Protein AF-A0A8K0GDY7-F1 (afdb_monomer)

Structure (mmCIF, N/CA/C/O backbone):
data_AF-A0A8K0GDY7-F1
#
_entry.id   AF-A0A8K0GDY7-F1
#
loop_
_atom_site.group_PDB
_atom_site.id
_atom_site.type_symbol
_atom_site.label_atom_id
_atom_site.label_alt_id
_atom_site.label_comp_id
_atom_site.label_asym_id
_atom_site.label_entity_id
_atom_site.label_seq_id
_atom_site.pdbx_PDB_ins_code
_atom_site.Cartn_x
_atom_site.Cartn_y
_atom_site.Cartn_z
_atom_site.occupancy
_atom_site.B_iso_or_equiv
_atom_site.auth_seq_id
_atom_site.auth_comp_id
_atom_site.auth_asym_id
_atom_site.auth_atom_id
_atom_site.pdbx_PDB_model_num
ATOM 1 N N . MET A 1 1 ? 25.456 -7.189 -38.601 1.00 65.56 1 MET A N 1
ATOM 2 C CA . MET A 1 1 ? 25.019 -5.877 -38.062 1.00 65.56 1 MET A CA 1
ATOM 3 C C . MET A 1 1 ? 23.802 -6.003 -37.144 1.00 65.56 1 MET A C 1
ATOM 5 O O . MET A 1 1 ? 23.890 -5.561 -36.009 1.00 65.56 1 MET A O 1
ATOM 9 N N . VAL A 1 2 ? 22.724 -6.682 -37.560 1.00 75.00 2 VAL A N 1
ATOM 10 C CA . VAL A 1 2 ? 21.489 -6.862 -36.758 1.00 75.00 2 VAL A CA 1
ATOM 11 C C . VAL A 1 2 ? 21.723 -7.525 -35.389 1.00 75.00 2 VAL A C 1
ATOM 13 O O . VAL A 1 2 ? 21.270 -7.008 -34.377 1.00 75.00 2 VAL A O 1
ATOM 16 N N . PHE A 1 3 ? 22.508 -8.605 -35.317 1.00 75.44 3 PHE A N 1
ATOM 17 C CA . PHE A 1 3 ? 22.819 -9.270 -34.039 1.00 75.44 3 PHE A CA 1
ATOM 18 C C . PHE A 1 3 ? 23.604 -8.391 -33.052 1.00 75.44 3 PHE A C 1
ATOM 20 O O . PHE A 1 3 ? 23.383 -8.463 -31.846 1.00 75.44 3 PHE A O 1
ATOM 27 N N . ALA A 1 4 ? 24.491 -7.527 -33.555 1.00 82.12 4 ALA A N 1
ATOM 28 C CA . ALA A 1 4 ? 25.213 -6.573 -32.718 1.00 82.12 4 ALA A CA 1
ATOM 29 C C . ALA A 1 4 ? 24.268 -5.486 -32.184 1.00 82.12 4 ALA A C 1
ATOM 31 O O . ALA A 1 4 ? 24.359 -5.129 -31.016 1.00 82.12 4 ALA A O 1
ATOM 32 N N . TYR A 1 5 ? 23.323 -5.028 -33.011 1.00 86.88 5 TYR A N 1
ATOM 33 C CA . TYR A 1 5 ? 22.302 -4.060 -32.614 1.00 86.88 5 TYR A CA 1
ATOM 34 C C . TYR A 1 5 ? 21.365 -4.618 -31.537 1.00 86.88 5 TYR A C 1
ATOM 36 O O . TYR A 1 5 ? 21.141 -3.957 -30.529 1.00 86.88 5 TYR A O 1
ATOM 44 N N . ILE A 1 6 ? 20.896 -5.862 -31.695 1.00 89.38 6 ILE A N 1
ATOM 45 C CA . ILE A 1 6 ? 20.049 -6.538 -30.700 1.00 89.38 6 ILE A CA 1
ATOM 46 C C . ILE A 1 6 ? 20.797 -6.687 -29.373 1.00 89.38 6 ILE A C 1
ATOM 48 O O . ILE A 1 6 ? 20.257 -6.350 -28.325 1.00 89.38 6 ILE A O 1
ATOM 52 N N . ARG A 1 7 ? 22.065 -7.116 -29.403 1.00 89.69 7 ARG A N 1
ATOM 53 C CA . ARG A 1 7 ? 22.875 -7.263 -28.186 1.00 89.69 7 ARG A CA 1
ATOM 54 C C . ARG A 1 7 ? 23.059 -5.933 -27.450 1.00 89.69 7 ARG A C 1
ATOM 56 O O . ARG A 1 7 ? 22.931 -5.889 -26.229 1.00 89.69 7 ARG A O 1
ATOM 63 N N . THR A 1 8 ? 23.335 -4.859 -28.187 1.00 91.38 8 THR A N 1
ATOM 64 C CA . THR A 1 8 ? 23.470 -3.515 -27.613 1.00 91.38 8 THR A CA 1
ATOM 65 C C . THR A 1 8 ? 22.137 -3.009 -27.062 1.00 91.38 8 THR A C 1
ATOM 67 O O . THR A 1 8 ? 22.104 -2.487 -25.952 1.00 91.38 8 THR A O 1
ATOM 70 N N . ALA A 1 9 ? 21.029 -3.216 -27.779 1.00 93.19 9 ALA A N 1
ATOM 71 C CA . ALA A 1 9 ? 19.696 -2.820 -27.332 1.00 93.19 9 ALA A CA 1
ATOM 72 C C . ALA A 1 9 ? 19.290 -3.532 -26.033 1.00 93.19 9 ALA A C 1
ATOM 74 O O . ALA A 1 9 ? 18.810 -2.882 -25.106 1.00 93.19 9 ALA A O 1
ATOM 75 N N . THR A 1 10 ? 19.552 -4.838 -25.924 1.00 93.88 10 THR A N 1
ATOM 76 C CA . THR A 1 10 ? 19.297 -5.602 -24.696 1.00 93.88 10 THR A CA 1
ATOM 77 C C . THR A 1 10 ? 20.113 -5.065 -23.524 1.00 93.88 10 THR A C 1
ATOM 79 O O . THR A 1 10 ? 19.571 -4.881 -22.438 1.00 93.88 10 THR A O 1
ATOM 82 N N . PHE A 1 11 ? 21.397 -4.764 -23.736 1.00 95.25 11 PHE A N 1
ATOM 83 C CA . PHE A 1 11 ? 22.252 -4.213 -22.683 1.00 95.25 11 PHE A CA 1
ATOM 84 C C . PHE A 1 11 ? 21.750 -2.849 -22.184 1.00 95.25 11 PHE A C 1
ATOM 86 O O . PHE A 1 11 ? 21.682 -2.618 -20.978 1.00 9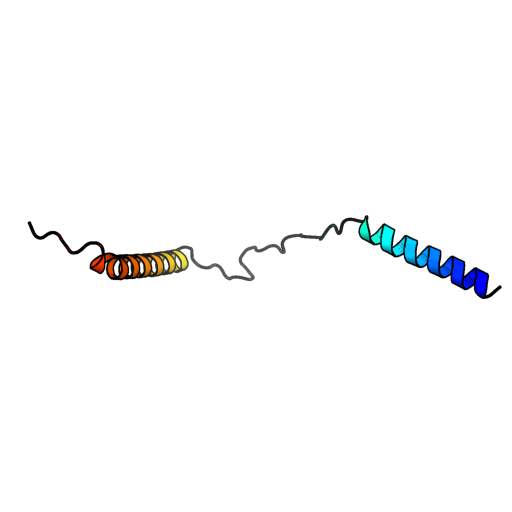5.25 11 PHE A O 1
ATOM 93 N N . VAL A 1 12 ? 21.334 -1.972 -23.104 1.00 95.50 12 VAL A N 1
ATOM 94 C CA . VAL A 1 12 ? 20.754 -0.662 -22.768 1.00 95.50 12 VAL A CA 1
ATOM 95 C C . VAL A 1 12 ? 19.449 -0.820 -21.988 1.00 95.50 12 VAL A C 1
ATOM 97 O O . VAL A 1 12 ? 19.272 -0.164 -20.965 1.00 95.50 12 VAL A O 1
ATOM 100 N N . LEU A 1 13 ? 18.559 -1.718 -22.419 1.00 95.44 13 LEU A N 1
ATOM 101 C CA . LEU A 1 13 ? 17.294 -1.987 -21.728 1.00 95.44 13 LEU A CA 1
ATOM 102 C C . LEU A 1 13 ? 17.514 -2.459 -20.291 1.00 95.44 13 LEU A C 1
A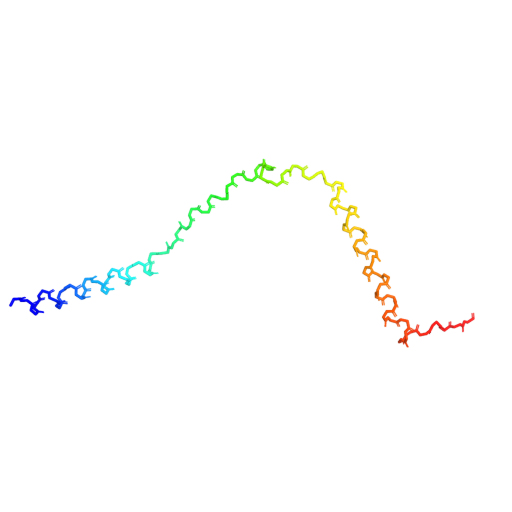TOM 104 O O . LEU A 1 13 ? 16.897 -1.936 -19.365 1.00 95.44 13 LEU A O 1
ATOM 108 N N . VAL A 1 14 ? 18.424 -3.416 -20.105 1.00 94.88 14 VAL A N 1
ATOM 109 C CA . VAL A 1 14 ? 18.778 -3.930 -18.778 1.00 94.88 14 VAL A CA 1
ATOM 110 C C . VAL A 1 14 ? 19.326 -2.802 -17.902 1.00 94.88 14 VAL A C 1
ATOM 112 O O . VAL A 1 14 ? 18.867 -2.632 -16.774 1.00 94.88 14 VAL A O 1
ATOM 115 N N . ALA A 1 15 ? 20.238 -1.979 -18.425 1.00 94.00 15 ALA A N 1
ATOM 116 C CA . ALA A 1 15 ? 20.799 -0.851 -17.685 1.00 94.00 15 ALA A CA 1
ATOM 117 C C . ALA A 1 15 ? 19.726 0.159 -17.237 1.00 94.00 15 ALA A C 1
ATOM 119 O O . ALA A 1 15 ? 19.741 0.586 -16.085 1.00 94.00 15 ALA A O 1
ATOM 120 N N . VAL A 1 16 ? 18.765 0.498 -18.104 1.00 93.56 16 VAL A N 1
ATOM 121 C CA . VAL A 1 16 ? 17.660 1.419 -17.774 1.00 93.56 16 VAL A CA 1
ATOM 122 C C . VAL A 1 16 ? 16.799 0.877 -16.633 1.00 93.56 16 VAL A C 1
ATOM 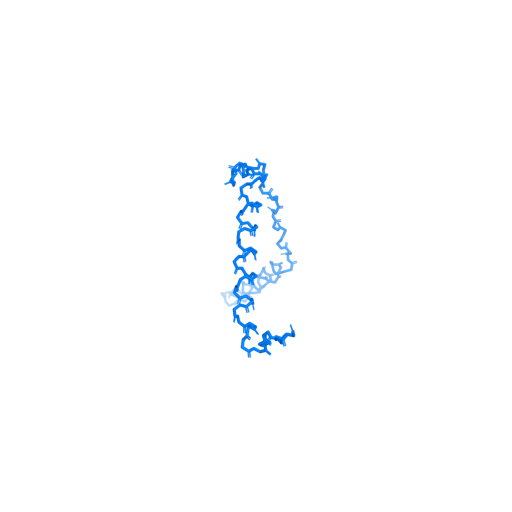124 O O . VAL A 1 16 ? 16.488 1.619 -15.701 1.00 93.56 16 VAL A O 1
ATOM 127 N N . VAL A 1 17 ? 16.459 -0.415 -16.665 1.00 91.50 17 VAL A N 1
ATOM 128 C CA . VAL A 1 17 ? 15.672 -1.054 -15.598 1.00 91.50 17 VAL A CA 1
ATOM 129 C C . VAL A 1 17 ? 16.414 -0.984 -14.264 1.00 91.50 17 VAL A C 1
ATOM 131 O O . VAL A 1 17 ? 15.837 -0.546 -13.270 1.00 91.50 17 VAL A O 1
ATOM 134 N N . PHE A 1 18 ? 17.703 -1.331 -14.239 1.00 91.25 18 PHE A N 1
ATOM 135 C CA . PHE A 1 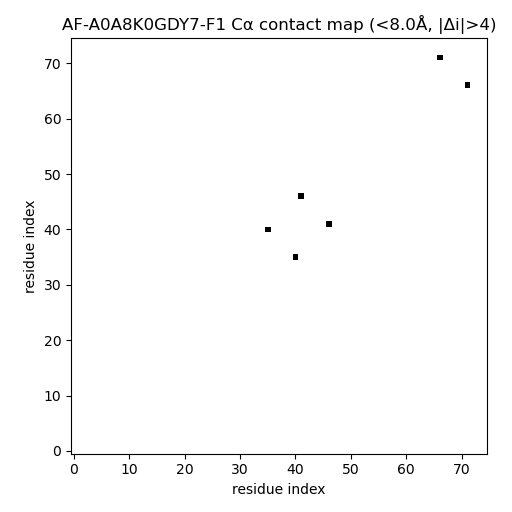18 ? 18.494 -1.253 -13.010 1.00 91.25 18 PHE A CA 1
ATOM 136 C C . PHE A 1 18 ? 18.598 0.180 -12.482 1.00 91.25 18 PHE A C 1
ATOM 138 O O . PHE A 1 18 ? 18.360 0.404 -11.299 1.00 91.25 18 PHE A O 1
ATOM 145 N N . ILE A 1 19 ? 18.872 1.163 -13.344 1.00 90.31 19 ILE A N 1
ATOM 146 C CA . ILE A 1 19 ? 18.934 2.577 -12.942 1.00 90.31 19 ILE A CA 1
ATOM 147 C C . ILE A 1 19 ? 17.596 3.026 -12.340 1.00 90.31 19 ILE A C 1
ATOM 149 O O . ILE A 1 19 ? 17.588 3.628 -11.270 1.00 90.31 19 ILE A O 1
ATOM 153 N N . SER A 1 20 ? 16.468 2.672 -12.962 1.00 84.75 20 SER A N 1
ATOM 154 C CA . SER A 1 20 ? 15.137 3.021 -12.446 1.00 84.75 20 SER A CA 1
ATOM 15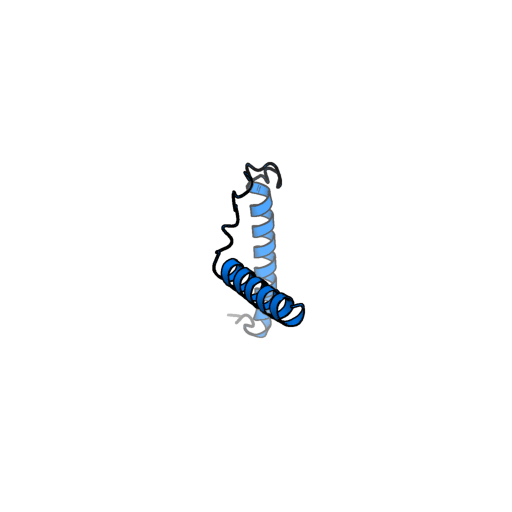5 C C . SER A 1 20 ? 14.816 2.382 -11.090 1.00 84.75 20 SER A C 1
ATOM 157 O O . SER A 1 20 ? 14.076 2.966 -10.308 1.00 84.75 20 SER A O 1
ATOM 159 N N . TRP A 1 21 ? 15.404 1.221 -10.784 1.00 83.44 21 TRP A N 1
ATOM 160 C CA . TRP A 1 21 ? 15.235 0.547 -9.495 1.00 83.44 21 TRP A CA 1
ATOM 161 C C . TRP A 1 21 ? 16.005 1.245 -8.367 1.00 83.44 21 TRP A C 1
ATOM 163 O O . TRP A 1 21 ? 15.543 1.297 -7.229 1.00 83.44 21 TRP A O 1
ATOM 173 N N . PHE A 1 22 ? 17.190 1.780 -8.676 1.00 80.88 22 PHE A N 1
ATOM 174 C CA . PHE A 1 22 ? 18.021 2.506 -7.710 1.00 80.88 22 PHE A CA 1
ATOM 175 C C . PHE A 1 22 ? 17.633 3.979 -7.566 1.00 80.88 22 PHE A C 1
ATOM 177 O O . PHE A 1 22 ? 17.949 4.598 -6.549 1.00 80.88 22 PHE A O 1
ATOM 184 N N . MET A 1 23 ? 16.933 4.544 -8.550 1.00 78.06 23 MET A N 1
ATOM 185 C CA . MET A 1 23 ? 16.283 5.840 -8.409 1.00 78.06 23 MET A CA 1
ATOM 186 C C . MET A 1 23 ? 15.089 5.679 -7.468 1.00 78.06 23 MET A C 1
ATOM 188 O O . MET A 1 23 ? 14.007 5.259 -7.871 1.00 78.06 23 MET A O 1
ATOM 192 N N . GLY A 1 24 ? 15.302 5.989 -6.187 1.00 67.62 24 GLY A N 1
ATOM 193 C CA . GLY A 1 24 ? 14.225 6.045 -5.209 1.00 67.62 24 GLY A CA 1
ATOM 194 C C . GLY A 1 24 ? 13.086 6.909 -5.744 1.00 67.62 24 GLY A C 1
ATOM 195 O O . GLY A 1 24 ? 13.302 8.042 -6.173 1.00 67.62 24 GLY A O 1
ATOM 196 N N . ALA A 1 25 ? 11.869 6.366 -5.749 1.00 68.44 25 ALA A N 1
ATOM 197 C CA . ALA A 1 25 ? 10.690 7.150 -6.055 1.00 68.44 25 ALA A CA 1
ATOM 198 C C . ALA A 1 25 ? 10.501 8.157 -4.918 1.00 68.44 25 ALA A C 1
ATOM 200 O O . ALA A 1 25 ? 9.937 7.836 -3.870 1.00 68.44 25 ALA A O 1
ATOM 201 N N . GLU A 1 26 ? 10.977 9.383 -5.122 1.00 64.44 26 GLU A N 1
ATOM 202 C CA . GLU A 1 26 ? 10.558 10.531 -4.332 1.00 64.44 26 GLU A CA 1
ATOM 203 C C . GLU A 1 26 ? 9.098 10.786 -4.692 1.00 64.44 26 GLU A C 1
ATOM 205 O O . GLU A 1 26 ? 8.759 11.623 -5.532 1.00 64.44 26 GLU A O 1
ATOM 210 N N . GLY A 1 27 ? 8.205 9.982 -4.109 1.00 60.41 27 GLY A N 1
ATOM 211 C CA . GLY A 1 27 ? 6.788 10.265 -4.143 1.00 60.41 27 GLY A CA 1
ATOM 212 C C . GLY A 1 27 ? 6.663 11.711 -3.708 1.00 60.41 27 GLY A C 1
ATOM 213 O O . GLY A 1 27 ? 7.077 12.059 -2.601 1.00 60.41 27 GLY A O 1
ATOM 214 N N . THR A 1 28 ? 6.141 12.566 -4.587 1.00 57.75 28 THR A N 1
ATOM 215 C CA . THR A 1 28 ? 5.732 13.918 -4.219 1.00 57.75 28 THR A CA 1
ATOM 216 C C . THR A 1 28 ? 4.514 13.761 -3.316 1.00 57.75 28 THR A C 1
ATOM 218 O O . THR A 1 28 ? 3.385 14.092 -3.659 1.00 57.75 28 THR A O 1
ATOM 221 N N . TYR A 1 29 ? 4.755 13.221 -2.124 1.00 54.41 29 TYR A N 1
ATOM 222 C CA . TYR A 1 29 ? 3.875 13.140 -0.982 1.00 54.41 29 TYR A CA 1
ATOM 223 C C . TYR A 1 29 ? 3.818 14.540 -0.374 1.00 54.41 29 TYR A C 1
ATOM 225 O O . TYR A 1 29 ? 4.003 14.768 0.818 1.00 54.41 29 TYR A O 1
ATOM 233 N N . ARG A 1 30 ? 3.545 15.533 -1.227 1.00 59.12 30 ARG A N 1
ATOM 234 C CA . ARG A 1 30 ? 2.795 16.698 -0.805 1.00 59.12 30 ARG A CA 1
ATOM 235 C C . ARG A 1 30 ? 1.484 16.076 -0.365 1.00 59.12 30 ARG A C 1
ATOM 237 O O . ARG A 1 30 ? 0.646 15.777 -1.211 1.00 59.12 30 ARG A O 1
ATOM 244 N N . LYS A 1 31 ? 1.350 15.781 0.936 1.00 56.94 31 LYS A N 1
ATOM 245 C CA . LYS A 1 31 ? 0.040 15.520 1.529 1.00 56.94 31 LYS A CA 1
ATOM 246 C C . LYS A 1 31 ? -0.849 16.602 0.919 1.00 56.94 31 LYS A C 1
ATOM 248 O O . LYS A 1 31 ? -0.515 17.777 1.124 1.00 56.94 31 LYS A O 1
ATOM 253 N N . PRO A 1 32 ? -1.852 16.265 0.082 1.00 60.66 32 PRO A N 1
ATOM 254 C CA . PRO A 1 32 ? -2.736 17.293 -0.439 1.00 60.66 32 PRO A CA 1
ATOM 255 C C . PRO A 1 32 ? -3.197 18.072 0.789 1.00 60.66 32 PRO A C 1
ATOM 257 O O . PRO A 1 32 ? -3.370 17.438 1.834 1.00 60.66 32 PRO A O 1
ATOM 260 N N . PRO A 1 33 ? -3.255 19.412 0.748 1.00 60.81 33 PRO A N 1
ATOM 261 C CA . PRO A 1 33 ? -3.574 20.199 1.924 1.00 60.81 33 PRO A CA 1
ATOM 262 C C . PRO A 1 33 ? -4.946 19.745 2.421 1.00 60.81 33 PRO A C 1
ATOM 264 O O . PRO A 1 33 ? -5.979 20.207 1.943 1.00 60.81 33 PRO A O 1
ATOM 267 N N . PHE A 1 34 ? -4.954 18.802 3.366 1.00 56.38 34 PHE A N 1
ATOM 268 C CA . PHE A 1 34 ? -6.128 18.280 4.046 1.00 56.38 34 PHE A CA 1
ATOM 269 C C . PHE A 1 34 ? -6.543 19.348 5.053 1.00 56.38 34 PHE A C 1
ATOM 271 O O . PHE A 1 34 ? -6.627 19.117 6.254 1.00 56.38 34 PHE A O 1
ATOM 278 N N . ASN A 1 35 ? -6.766 20.564 4.560 1.00 55.12 35 ASN A N 1
ATOM 279 C CA . ASN A 1 35 ? -7.314 21.674 5.306 1.00 55.12 35 ASN A CA 1
ATOM 280 C C . ASN A 1 35 ? -8.828 21.447 5.421 1.00 55.12 35 ASN A C 1
ATOM 282 O O . ASN A 1 35 ? -9.626 22.196 4.868 1.00 55.12 35 ASN A O 1
ATOM 286 N N . GLY A 1 36 ? -9.210 20.301 5.995 1.00 57.41 36 GLY A N 1
ATOM 287 C CA . GLY A 1 36 ? -10.582 19.886 6.293 1.00 57.41 36 GLY A CA 1
ATOM 288 C C . GLY A 1 36 ? -11.583 19.826 5.130 1.00 57.41 36 GLY A C 1
ATOM 289 O O . GLY A 1 36 ? -12.726 19.448 5.367 1.00 57.41 36 GLY A O 1
ATOM 290 N N . SER A 1 37 ? -11.215 20.181 3.895 1.00 62.00 37 SER A N 1
ATOM 291 C CA . SER A 1 37 ? -12.183 20.356 2.804 1.00 62.00 37 SER A CA 1
ATOM 292 C C . SER A 1 37 ? -12.658 19.039 2.188 1.00 62.00 37 SER A C 1
ATOM 294 O O . SER A 1 37 ? -13.776 18.986 1.692 1.00 62.00 37 SER A O 1
ATOM 296 N N . ILE A 1 38 ? -11.852 17.972 2.258 1.00 62.34 38 ILE A N 1
ATOM 297 C CA . ILE A 1 38 ? -12.188 16.664 1.660 1.00 62.34 38 ILE A CA 1
ATOM 298 C C . ILE A 1 38 ? -13.005 15.784 2.621 1.00 62.34 38 ILE A C 1
ATOM 300 O O . ILE A 1 38 ? -13.846 15.010 2.178 1.00 62.34 38 ILE A O 1
ATOM 304 N N . PHE A 1 39 ? -12.810 15.916 3.937 1.00 65.38 39 PHE A N 1
ATOM 305 C CA . PHE A 1 39 ? -13.502 15.087 4.939 1.00 65.38 39 PHE A CA 1
ATOM 306 C C . PHE A 1 39 ? -14.598 15.818 5.721 1.00 65.38 39 PHE A C 1
ATOM 308 O O . PHE A 1 39 ? -15.233 15.220 6.591 1.00 65.38 39 PHE A O 1
ATOM 315 N N . GLY A 1 40 ? -14.853 17.085 5.382 1.00 59.62 40 GLY A N 1
ATOM 316 C CA . GLY A 1 40 ? -15.738 17.954 6.144 1.00 59.62 40 GLY A CA 1
ATOM 317 C C . GLY A 1 40 ? -15.157 18.252 7.527 1.00 59.62 40 GLY A C 1
ATOM 318 O O . GLY A 1 40 ? -14.423 17.463 8.121 1.00 59.62 40 GLY A O 1
ATOM 319 N N . LYS A 1 41 ? -15.493 19.413 8.083 1.00 62.62 41 LYS A N 1
ATOM 320 C CA . LYS A 1 41 ? -15.274 19.665 9.508 1.00 62.62 41 LYS A CA 1
ATOM 321 C C . LYS A 1 41 ? -16.207 18.731 10.278 1.00 62.62 41 LYS A C 1
ATOM 323 O O . LYS A 1 41 ? -17.343 19.100 10.561 1.00 62.62 41 LYS A O 1
ATOM 328 N N . ARG A 1 42 ? -15.769 17.508 10.576 1.00 63.28 42 ARG A N 1
ATOM 329 C CA . ARG A 1 42 ? -16.440 16.687 11.582 1.00 63.28 42 ARG A CA 1
ATOM 330 C C . ARG A 1 42 ? -16.255 17.433 12.893 1.00 63.28 42 ARG A C 1
ATOM 332 O O . ARG A 1 42 ? -15.135 17.581 13.375 1.00 63.28 42 ARG A O 1
ATOM 339 N N . GLY A 1 43 ? -17.337 18.027 13.388 1.00 57.66 43 GLY A N 1
ATOM 340 C CA . GLY A 1 43 ? -17.342 18.633 14.709 1.00 57.66 43 GLY A CA 1
ATOM 341 C C . GLY A 1 43 ? -16.837 17.591 15.700 1.00 57.66 43 GLY A C 1
ATOM 342 O O . GLY A 1 43 ? -17.342 16.471 15.716 1.00 57.66 43 GLY A O 1
ATOM 343 N N . VAL A 1 44 ? -15.826 17.963 16.485 1.00 57.50 44 VAL A N 1
ATOM 344 C CA . VAL A 1 44 ? -15.129 17.119 17.475 1.00 57.50 44 VAL A CA 1
ATOM 345 C C . VAL A 1 44 ? -16.103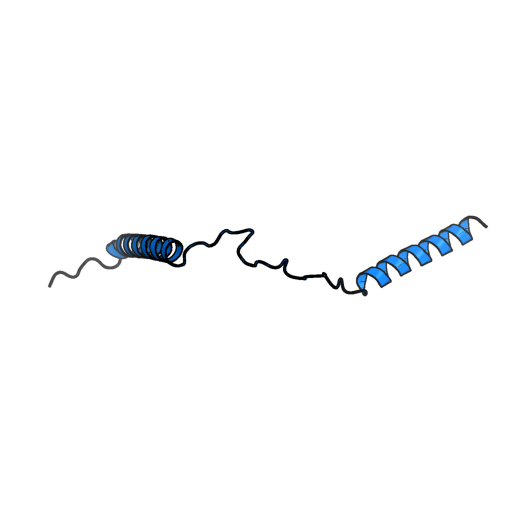 16.362 18.400 1.00 57.50 44 VAL A C 1
ATOM 347 O O . VAL A 1 44 ? -15.780 15.304 18.926 1.00 57.50 44 VAL A O 1
ATOM 350 N N . THR A 1 45 ? -17.329 16.857 18.544 1.00 57.66 45 THR A N 1
ATOM 351 C CA . THR A 1 45 ? -18.41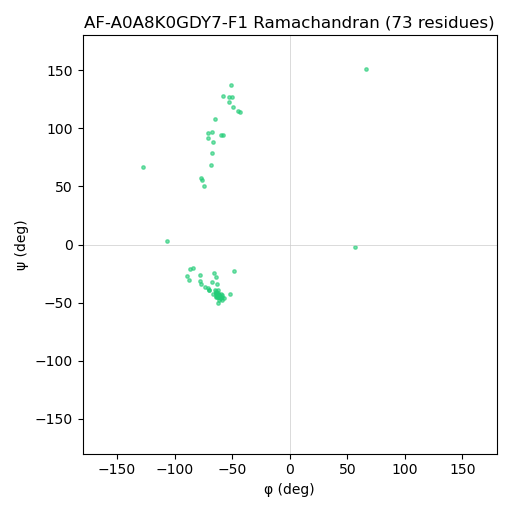9 16.281 19.331 1.00 57.66 45 THR A CA 1
ATOM 352 C C . THR A 1 45 ? -19.035 14.994 18.762 1.00 57.66 45 THR A C 1
ATOM 354 O O . THR A 1 45 ? -19.352 14.097 19.534 1.00 57.66 45 THR A O 1
ATOM 357 N N . ALA A 1 46 ? -19.187 14.844 17.440 1.00 57.56 46 ALA A N 1
ATOM 358 C CA . ALA A 1 46 ? -19.941 13.711 16.876 1.00 57.56 46 ALA A CA 1
ATOM 359 C C . ALA A 1 46 ? -19.151 12.387 16.853 1.00 57.56 46 ALA A C 1
ATOM 361 O O . ALA A 1 46 ? -19.733 11.309 16.973 1.00 57.56 46 ALA A O 1
ATOM 362 N N . GLU A 1 47 ? -17.826 12.446 16.691 1.00 59.38 47 GLU A N 1
ATOM 363 C CA . GLU A 1 47 ? -16.969 11.251 16.748 1.00 59.38 47 GLU A CA 1
ATOM 364 C C . GLU A 1 47 ? -16.741 10.790 18.193 1.00 59.38 47 GLU A C 1
ATOM 366 O O . GLU A 1 47 ? -16.723 9.586 18.436 1.00 59.38 47 GLU A O 1
ATOM 371 N N . TYR A 1 48 ? -16.663 11.718 19.154 1.00 61.53 48 TYR A N 1
ATOM 372 C CA . TYR A 1 48 ? -16.554 11.392 20.578 1.00 61.53 48 TYR A CA 1
ATOM 373 C C . TYR A 1 48 ? -17.802 10.666 21.103 1.00 61.53 48 TYR A C 1
ATOM 375 O O . TYR A 1 48 ? -17.679 9.631 21.754 1.00 61.53 48 TYR A O 1
ATOM 383 N N . ASP A 1 49 ? -19.004 11.129 20.743 1.00 67.31 49 ASP A N 1
ATOM 384 C CA . ASP A 1 49 ? -20.250 10.459 21.138 1.00 67.31 49 ASP A CA 1
ATOM 385 C C . ASP A 1 49 ? -20.383 9.058 20.526 1.00 67.31 49 ASP A C 1
ATOM 387 O O . ASP A 1 49 ? -20.832 8.124 21.192 1.00 67.31 49 ASP A O 1
ATOM 391 N N . ASN A 1 50 ? -19.971 8.882 19.268 1.00 72.00 50 ASN A N 1
ATOM 392 C CA . ASN A 1 50 ? -19.977 7.566 18.628 1.00 72.00 50 ASN A CA 1
ATOM 393 C C . ASN A 1 50 ? -18.919 6.629 19.225 1.00 72.00 50 ASN A C 1
ATOM 395 O O . ASN A 1 50 ? -19.209 5.452 19.432 1.00 72.00 50 ASN A O 1
ATOM 399 N N . ALA A 1 51 ? -17.728 7.139 19.552 1.00 75.25 51 ALA A N 1
ATOM 400 C CA . ALA A 1 51 ? -16.690 6.373 20.234 1.00 75.25 51 ALA A CA 1
ATOM 401 C C . ALA A 1 51 ? -17.131 5.950 21.644 1.00 75.25 51 ALA A C 1
ATOM 403 O O . ALA A 1 51 ? -16.951 4.791 22.009 1.00 75.25 51 ALA A O 1
ATOM 404 N N . ASN A 1 52 ? -17.783 6.837 22.403 1.00 76.50 52 ASN A N 1
ATOM 405 C CA . ASN A 1 52 ? -18.334 6.508 23.720 1.00 76.50 52 ASN A CA 1
ATOM 406 C C . ASN A 1 52 ? -19.449 5.458 23.634 1.00 76.50 52 ASN A C 1
ATOM 408 O O . ASN A 1 52 ? -19.471 4.526 24.435 1.00 76.50 52 ASN A O 1
ATOM 412 N N . LYS A 1 53 ? -20.345 5.560 22.644 1.00 77.88 53 LYS A N 1
ATOM 413 C CA . LYS A 1 53 ? -21.381 4.540 22.405 1.00 77.88 53 LYS A CA 1
ATOM 414 C C . LYS A 1 53 ? -20.776 3.188 22.034 1.00 77.88 53 LYS A C 1
ATOM 416 O O . LYS A 1 53 ? -21.194 2.171 22.579 1.00 77.88 53 LYS A O 1
ATOM 421 N N . ALA A 1 54 ? -19.779 3.177 21.150 1.00 82.44 54 ALA A N 1
ATOM 422 C CA . ALA A 1 54 ? -19.070 1.957 20.776 1.00 82.44 54 ALA A CA 1
ATOM 423 C C . ALA A 1 54 ? -18.347 1.333 21.980 1.00 82.44 54 ALA A C 1
ATOM 425 O O . ALA A 1 54 ? -18.439 0.127 22.188 1.00 82.44 54 ALA A O 1
ATOM 426 N N . LEU A 1 55 ? -17.685 2.147 22.807 1.00 84.38 55 LEU A N 1
ATOM 427 C CA . LEU A 1 55 ? -17.008 1.681 24.015 1.00 84.38 55 LEU A CA 1
ATOM 428 C C . LEU A 1 55 ? -17.995 1.103 25.039 1.00 84.38 55 LEU A C 1
ATOM 430 O O . LEU A 1 55 ? 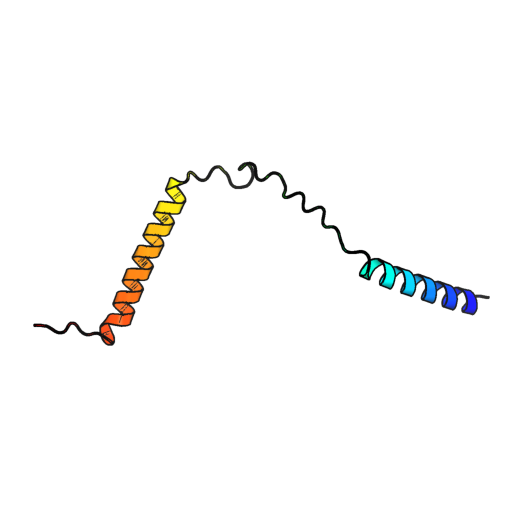-17.728 0.047 25.602 1.00 84.38 55 LEU A O 1
ATOM 434 N N . SER A 1 56 ? -19.151 1.745 25.236 1.00 85.69 56 SER A N 1
ATOM 435 C CA . SER A 1 56 ? -20.210 1.234 26.117 1.00 85.69 56 SER A CA 1
ATOM 436 C C . SER A 1 56 ? -20.726 -0.128 25.649 1.00 85.69 56 SER A C 1
ATOM 438 O O . SER A 1 56 ? -20.817 -1.052 26.451 1.00 85.69 56 SER A O 1
ATOM 440 N N . ALA A 1 57 ? -20.987 -0.280 24.347 1.00 88.75 57 ALA A N 1
ATOM 441 C CA . ALA A 1 57 ? -21.425 -1.551 23.773 1.00 88.75 57 ALA A CA 1
ATOM 442 C C . ALA A 1 57 ? -20.365 -2.658 23.936 1.00 88.75 57 ALA A C 1
ATOM 444 O O . ALA A 1 57 ? -20.697 -3.797 24.252 1.00 88.75 57 ALA A O 1
ATOM 445 N N . LEU A 1 58 ? -19.078 -2.329 23.771 1.00 89.94 58 LEU A N 1
ATOM 446 C CA . LEU A 1 58 ? -17.981 -3.276 23.998 1.00 89.94 58 LEU A CA 1
ATOM 447 C C . LEU A 1 58 ? -17.891 -3.723 25.462 1.00 89.94 58 LEU A C 1
ATOM 449 O O . LEU A 1 58 ? -17.654 -4.903 25.716 1.00 89.94 58 LEU A O 1
ATOM 453 N N . CYS A 1 59 ? -18.098 -2.813 26.417 1.00 88.94 59 CYS A N 1
ATOM 454 C CA . CYS A 1 59 ? -18.136 -3.155 27.838 1.00 88.94 59 CYS A CA 1
ATOM 455 C C . CYS A 1 59 ? -19.293 -4.108 28.166 1.00 88.94 59 CYS A C 1
ATOM 457 O O . CYS A 1 59 ? -19.085 -5.073 28.896 1.00 88.94 59 CYS A O 1
ATOM 459 N N . GLU A 1 60 ? -20.483 -3.881 27.606 1.00 89.62 60 GLU A N 1
ATOM 460 C CA . GLU A 1 60 ? -21.635 -4.775 27.796 1.00 89.62 60 GLU A CA 1
ATOM 461 C C . GLU A 1 60 ? -21.365 -6.180 27.245 1.00 89.62 60 GLU A C 1
ATOM 463 O O . GLU A 1 60 ? -21.597 -7.165 27.943 1.00 89.62 60 GLU A O 1
ATOM 468 N N . ILE A 1 61 ? -20.787 -6.281 26.042 1.00 90.31 61 ILE A N 1
ATOM 469 C CA . ILE A 1 61 ? -20.399 -7.569 25.441 1.00 90.31 61 ILE A CA 1
ATOM 470 C C . ILE A 1 61 ? -19.348 -8.281 26.300 1.00 90.31 61 ILE A C 1
ATOM 472 O O . ILE A 1 61 ? -19.432 -9.490 26.509 1.00 90.31 61 ILE A O 1
ATOM 476 N N . ALA A 1 62 ? -18.350 -7.547 26.799 1.00 90.62 62 ALA A N 1
ATOM 477 C CA . ALA A 1 62 ? -17.321 -8.116 27.661 1.00 90.62 62 ALA A CA 1
ATOM 478 C C . ALA A 1 62 ? -17.918 -8.656 28.968 1.00 90.62 62 ALA A C 1
ATOM 480 O O . ALA A 1 62 ? -17.554 -9.747 29.397 1.00 90.62 62 ALA A O 1
ATOM 481 N N . ILE A 1 63 ? -18.860 -7.927 29.576 1.00 88.94 63 ILE A N 1
ATOM 482 C CA . ILE A 1 63 ? -19.565 -8.378 30.780 1.00 88.94 63 ILE A CA 1
ATOM 483 C C . ILE A 1 63 ? -20.350 -9.658 30.481 1.00 88.94 63 ILE A C 1
ATOM 485 O O . ILE A 1 63 ? -20.163 -10.638 31.198 1.00 88.94 63 ILE A O 1
ATOM 489 N N . ASP A 1 64 ? -21.156 -9.681 29.418 1.00 88.25 64 ASP A N 1
ATOM 490 C CA . ASP A 1 64 ? -21.958 -10.849 29.026 1.00 88.25 64 ASP A CA 1
ATOM 491 C C . ASP A 1 64 ? -21.086 -12.088 28.751 1.00 88.25 64 ASP A C 1
ATOM 493 O O . ASP A 1 64 ? -21.345 -13.174 29.267 1.00 88.25 64 ASP A O 1
ATOM 497 N N . ALA A 1 65 ? -19.967 -11.915 28.040 1.00 89.56 65 ALA A N 1
ATOM 498 C CA . ALA A 1 65 ? -19.021 -12.996 27.761 1.00 89.56 65 ALA A CA 1
ATOM 499 C C . ALA A 1 65 ? -18.294 -13.508 29.018 1.00 89.56 65 ALA A C 1
ATOM 501 O O . ALA A 1 65 ? -17.955 -14.692 29.104 1.00 89.56 65 ALA A O 1
ATOM 502 N N . CYS A 1 66 ? -18.038 -12.632 29.993 1.00 87.12 66 CYS A N 1
ATOM 503 C CA . CYS A 1 66 ? -17.354 -12.980 31.236 1.00 87.12 66 CYS A CA 1
ATOM 504 C C . CYS A 1 66 ? -18.295 -13.512 32.327 1.00 87.12 66 CYS A C 1
ATOM 506 O O . CYS A 1 66 ? -17.821 -14.217 33.218 1.00 87.12 66 CYS A O 1
ATOM 508 N N . GLN A 1 67 ? -19.604 -13.235 32.275 1.00 84.81 67 GLN A N 1
ATOM 509 C CA . GLN A 1 67 ? -20.576 -13.690 33.283 1.00 84.81 67 GLN A CA 1
ATOM 510 C C . GLN A 1 67 ? -20.530 -15.205 33.569 1.00 84.81 67 GLN A C 1
ATOM 512 O O . GLN A 1 67 ? -20.522 -15.575 34.743 1.00 84.81 67 GLN A O 1
ATOM 517 N N . PRO A 1 68 ? -20.416 -16.104 32.570 1.00 85.62 68 PRO A N 1
ATOM 518 C CA . PRO A 1 68 ? -20.328 -17.544 32.828 1.00 85.62 68 PRO A CA 1
ATOM 519 C C . PRO A 1 68 ? -19.047 -17.964 33.562 1.00 85.62 68 PRO A C 1
ATOM 521 O O . PRO A 1 68 ? -19.019 -19.007 34.211 1.00 85.62 68 PRO A O 1
ATOM 524 N N . TRP A 1 69 ? -17.979 -17.171 33.438 1.00 83.81 69 TRP A N 1
ATOM 525 C CA . TRP A 1 69 ? -16.667 -17.441 34.033 1.00 83.81 69 TRP A CA 1
ATOM 526 C C . TRP A 1 69 ? -16.557 -16.860 35.443 1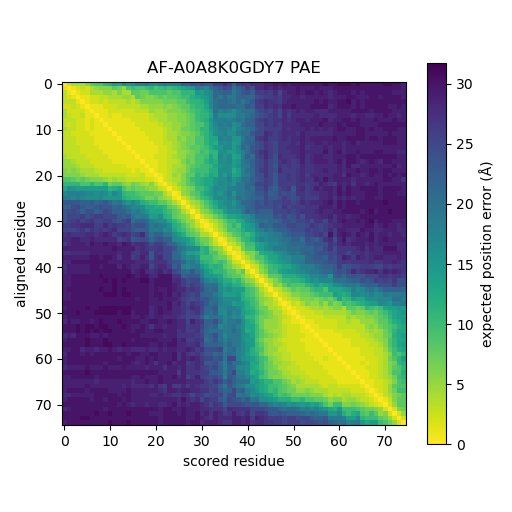.00 83.81 69 TRP A C 1
ATOM 528 O O . TRP A 1 69 ? -15.812 -17.379 36.272 1.00 83.81 69 TRP A O 1
ATOM 538 N N . PHE A 1 70 ? -17.319 -15.800 35.715 1.00 80.38 70 PHE A N 1
ATOM 539 C CA . PHE A 1 70 ? -17.356 -15.097 36.991 1.00 80.38 70 PHE A CA 1
ATOM 540 C C . PHE A 1 70 ? -18.804 -14.977 37.485 1.00 80.38 70 PHE A C 1
ATOM 542 O O . PHE A 1 70 ? -19.330 -13.862 37.551 1.00 80.38 70 PHE A O 1
ATOM 549 N N . PRO A 1 71 ? -19.466 -16.100 37.830 1.00 75.12 71 PRO A N 1
ATOM 550 C CA . PRO A 1 71 ? -20.781 -16.040 38.447 1.00 75.12 71 PRO A CA 1
ATOM 551 C C . PRO A 1 71 ? -20.669 -15.209 39.726 1.00 75.12 71 PRO A C 1
ATOM 553 O O . PRO A 1 71 ? -19.780 -15.456 40.550 1.00 75.12 71 PRO A O 1
ATOM 556 N N . SER A 1 72 ? -21.534 -14.198 39.855 1.00 68.00 72 SER A N 1
ATOM 557 C CA . SER A 1 72 ? -21.607 -13.333 41.031 1.00 68.00 72 SER A CA 1
ATOM 558 C C . SER A 1 72 ? -21.553 -14.189 42.292 1.00 68.00 72 SER A C 1
ATOM 560 O O . SER A 1 72 ? -22.434 -15.007 42.536 1.00 68.00 72 SER A O 1
ATOM 562 N N . GLN A 1 73 ? -20.486 -14.030 43.073 1.00 64.31 73 GLN A N 1
ATOM 563 C CA . GLN A 1 73 ? -20.413 -14.607 44.406 1.00 64.31 73 GLN A CA 1
ATOM 564 C C . GLN A 1 73 ? -21.394 -13.805 45.264 1.00 64.31 73 GLN A C 1
ATOM 566 O O . GLN A 1 73 ? -21.044 -12.735 45.764 1.00 64.31 73 GLN A O 1
ATOM 571 N N . GLU A 1 74 ? -22.643 -14.269 45.351 1.00 58.78 74 GLU A N 1
ATOM 572 C CA . GLU A 1 74 ? -23.602 -13.778 46.339 1.00 58.78 74 GLU A CA 1
ATOM 573 C C . GLU A 1 74 ? -22.948 -13.882 47.721 1.00 58.78 74 GLU A C 1
ATOM 575 O O . GLU A 1 74 ? -22.483 -14.951 48.127 1.00 58.78 74 GLU A O 1
ATOM 580 N N . LYS A 1 75 ? -22.865 -12.754 48.424 1.00 46.81 75 LYS A N 1
ATOM 581 C CA . LYS A 1 75 ? -22.462 -12.692 49.823 1.00 46.81 75 LYS A CA 1
ATOM 582 C C . LYS A 1 75 ? -23.552 -12.000 50.617 1.00 46.81 75 LYS A C 1
ATOM 584 O O . LYS A 1 75 ? -24.068 -10.982 50.105 1.00 46.81 75 LYS A O 1
#

Solvent-accessible surface area (backbone atoms only — not comparable to full-atom values): 4711 Å² total; per-residue (Å²): 111,69,70,60,51,51,55,50,51,52,52,51,53,54,50,52,54,54,50,58,68,69,51,71,82,75,69,81,73,65,69,69,85,76,74,44,73,86,76,49,82,70,57,78,64,62,59,52,55,50,50,52,52,52,51,52,53,49,50,51,51,50,50,64,70,41,39,85,80,56,65,80,80,84,125

pLDDT: mean 75.71, std 13.96, range [46.81, 95.5]

Foldseek 3Di:
DVVVVVVVVVVVVVVVVVVVVPPPPPPPPPVPPPPVPPVHPPPPPPVVVVVVVVVVVVVVVVCVVCCVVCPPPDD

Organism: Ignelater luminosus (NCBI:txid2038154)

Radius of gyration: 30.93 Å; Cα contacts (8 Å, |Δi|>4): 3; chains: 1; bounding box: 49×39×88 Å

Mean predicted aligned error: 18.58 Å

Secondary structure (DSSP, 8-state):
-HHHHHHHHHHHHHHHHHHHHHS-----------SSTTT----HHHHHHHHHHHHHHHHHHHHHHHTTTS-----

Sequence (75 aa):
MVFAYIRTATFVLVAVVFISWFMGAEGTYRKPPFNGSIFGKRGVTAEYDNANKALSALCEIAIDACQPWFPSQEK